Protein AF-A0A0G0JFN2-F1 (afdb_monomer_lite)

Organism: NCBI:txid1618422

Radius of gyration: 13.95 Å; chains: 1; bounding box: 29×21×38 Å

Structure (mmCIF, N/CA/C/O backbone):
data_AF-A0A0G0JFN2-F1
#
_entry.id   AF-A0A0G0JFN2-F1
#
loop_
_atom_site.group_PDB
_atom_site.id
_atom_site.type_symbol
_atom_site.label_atom_id
_atom_site.label_alt_id
_atom_site.label_comp_id
_atom_site.label_asym_id
_atom_site.label_entity_id
_atom_site.label_seq_id
_atom_site.pdbx_PDB_ins_code
_atom_site.Cartn_x
_atom_site.Cartn_y
_atom_site.Cartn_z
_atom_site.occupancy
_atom_site.B_iso_or_equiv
_atom_site.auth_seq_id
_atom_site.auth_comp_id
_atom_site.auth_asym_id
_atom_site.auth_atom_id
_atom_site.pdbx_PDB_model_num
ATOM 1 N N . MET A 1 1 ? 6.371 3.690 -0.488 1.00 82.31 1 MET A N 1
ATOM 2 C CA . MET A 1 1 ? 7.035 2.548 0.189 1.00 82.31 1 MET A CA 1
ATOM 3 C C . MET A 1 1 ? 8.085 1.909 -0.718 1.00 82.31 1 MET A C 1
ATOM 5 O O . MET A 1 1 ? 9.063 1.390 -0.207 1.00 82.31 1 MET A O 1
ATOM 9 N N . HIS A 1 2 ? 7.964 2.022 -2.040 1.00 86.44 2 HIS A N 1
ATOM 10 C CA . HIS A 1 2 ? 8.948 1.521 -3.010 1.00 86.44 2 HIS A CA 1
ATOM 11 C C . HIS A 1 2 ? 10.402 2.047 -2.894 1.00 86.44 2 HIS A C 1
ATOM 13 O O . HIS A 1 2 ? 11.307 1.415 -3.436 1.00 86.44 2 HIS A O 1
ATOM 19 N N . HIS A 1 3 ? 10.663 3.147 -2.171 1.00 85.69 3 HIS A N 1
ATOM 20 C CA . HIS A 1 3 ? 12.027 3.619 -1.847 1.00 85.69 3 HIS A CA 1
ATOM 21 C C . HIS A 1 3 ? 12.627 3.028 -0.562 1.00 85.69 3 HIS A C 1
ATOM 23 O O . HIS A 1 3 ? 13.748 3.388 -0.206 1.00 85.69 3 HIS A O 1
ATOM 29 N N . MET A 1 4 ? 11.889 2.188 0.171 1.00 86.06 4 MET A N 1
ATOM 30 C CA . MET A 1 4 ? 12.443 1.527 1.355 1.00 86.06 4 MET A CA 1
ATOM 31 C C . MET A 1 4 ? 13.647 0.673 0.948 1.00 86.06 4 MET A C 1
ATOM 33 O O . MET A 1 4 ? 13.713 0.159 -0.173 1.00 86.06 4 MET A O 1
ATOM 37 N N . ARG A 1 5 ? 14.610 0.534 1.856 1.00 83.25 5 ARG A N 1
ATOM 38 C CA . ARG A 1 5 ? 15.853 -0.208 1.615 1.00 83.25 5 ARG A CA 1
ATOM 39 C C . ARG A 1 5 ? 15.675 -1.703 1.830 1.00 83.25 5 ARG A C 1
ATOM 41 O O . ARG A 1 5 ? 16.417 -2.486 1.244 1.00 83.25 5 ARG A O 1
ATOM 48 N N . SER A 1 6 ? 14.713 -2.096 2.663 1.00 85.62 6 SER A N 1
ATOM 49 C CA . SER A 1 6 ? 14.437 -3.496 2.963 1.00 85.62 6 SER A CA 1
ATOM 50 C C . SER A 1 6 ? 12.990 -3.729 3.411 1.00 85.62 6 SER A C 1
ATOM 52 O O . SER A 1 6 ? 12.227 -2.787 3.654 1.00 85.62 6 SER A O 1
ATOM 54 N N . VAL A 1 7 ? 12.606 -5.004 3.513 1.00 85.00 7 VAL A N 1
ATOM 55 C CA . VAL A 1 7 ? 11.293 -5.409 4.036 1.00 85.00 7 VAL A CA 1
ATOM 56 C C . VAL A 1 7 ? 11.184 -5.053 5.520 1.00 85.00 7 VAL A C 1
ATOM 58 O O . VAL A 1 7 ? 10.149 -4.565 5.957 1.00 85.00 7 VAL A O 1
ATOM 61 N N . GLU A 1 8 ? 12.264 -5.195 6.284 1.00 90.00 8 GLU A N 1
ATOM 62 C CA . GLU A 1 8 ? 12.303 -4.898 7.720 1.00 90.00 8 GLU A CA 1
ATOM 63 C C . GLU A 1 8 ? 12.023 -3.416 8.009 1.00 90.00 8 GLU A C 1
ATOM 65 O O . GLU A 1 8 ? 11.297 -3.093 8.950 1.00 90.00 8 GLU A O 1
ATOM 70 N N . GLU A 1 9 ? 12.549 -2.505 7.180 1.00 91.81 9 GLU A N 1
ATOM 71 C CA . GLU A 1 9 ? 12.264 -1.067 7.285 1.00 91.81 9 GLU A CA 1
ATOM 72 C C . GLU A 1 9 ? 10.773 -0.778 7.042 1.00 91.81 9 GLU A C 1
ATOM 74 O O . GLU A 1 9 ? 10.144 0.007 7.760 1.00 91.81 9 GLU A O 1
ATOM 79 N N . MET A 1 10 ? 10.182 -1.474 6.070 1.00 91.44 10 MET A N 1
ATOM 80 C CA . MET A 1 10 ? 8.758 -1.388 5.767 1.00 91.44 10 MET A CA 1
ATOM 81 C C . MET A 1 10 ? 7.900 -1.910 6.926 1.00 91.44 10 MET A C 1
ATOM 83 O O . MET A 1 10 ? 6.934 -1.253 7.318 1.00 91.44 10 MET A O 1
ATOM 87 N N . GLU A 1 11 ? 8.260 -3.049 7.519 1.00 92.38 11 GLU A N 1
ATOM 88 C CA . GLU A 1 11 ? 7.556 -3.583 8.686 1.00 92.38 11 GLU A CA 1
ATOM 89 C C . GLU A 1 11 ? 7.624 -2.637 9.887 1.00 92.38 11 GLU A C 1
ATOM 91 O O . GLU A 1 11 ? 6.623 -2.446 10.586 1.00 92.38 11 GLU A O 1
ATOM 96 N N . LEU A 1 12 ? 8.800 -2.053 10.140 1.00 94.81 12 LEU A N 1
ATOM 97 C CA . LEU A 1 12 ? 9.006 -1.104 11.230 1.00 94.81 12 LEU A CA 1
ATOM 98 C C . LEU A 1 12 ? 8.117 0.129 11.051 1.00 94.81 12 LEU A C 1
ATOM 100 O O . LEU A 1 12 ? 7.479 0.565 12.014 1.00 94.81 12 LEU A O 1
ATOM 104 N N . LEU A 1 13 ? 8.021 0.653 9.825 1.00 94.19 13 LEU A N 1
ATOM 105 C CA . LEU A 1 13 ? 7.113 1.750 9.504 1.00 94.19 13 LEU A CA 1
ATOM 106 C C .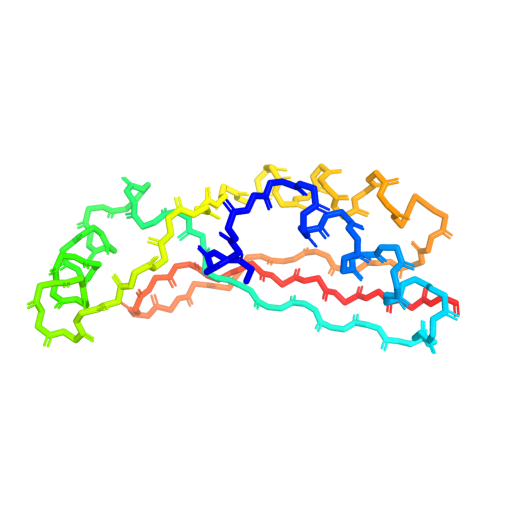 LEU A 1 13 ? 5.663 1.374 9.831 1.00 94.19 13 LEU A C 1
ATOM 108 O O . LEU A 1 13 ? 4.990 2.121 10.540 1.00 94.19 13 LEU A O 1
ATOM 112 N N . LEU A 1 14 ? 5.180 0.222 9.358 1.00 95.06 14 LEU A N 1
ATOM 113 C CA . LEU A 1 14 ? 3.791 -0.196 9.583 1.00 95.06 14 LEU A CA 1
ATOM 114 C C . LEU A 1 14 ? 3.488 -0.418 11.072 1.00 95.06 14 LEU A C 1
ATOM 116 O O . LEU A 1 14 ? 2.456 0.048 11.558 1.00 95.06 14 LEU A O 1
ATOM 120 N N . LYS A 1 15 ? 4.402 -1.044 11.828 1.00 95.12 15 LYS A N 1
ATOM 121 C CA . LYS A 1 15 ? 4.301 -1.180 13.296 1.00 95.12 15 LYS A CA 1
ATOM 122 C C . LYS A 1 15 ? 4.218 0.185 13.984 1.00 95.12 15 LYS A C 1
ATOM 124 O O . LYS A 1 15 ? 3.343 0.394 14.822 1.00 95.12 15 LYS A O 1
ATOM 129 N N . THR A 1 16 ? 5.079 1.121 13.593 1.00 95.62 16 THR A N 1
ATOM 130 C CA . THR A 1 16 ? 5.127 2.475 14.168 1.00 95.62 16 THR A CA 1
ATOM 131 C C . THR A 1 16 ? 3.844 3.249 13.872 1.00 95.62 16 THR A C 1
ATOM 133 O O . THR A 1 16 ? 3.233 3.819 14.775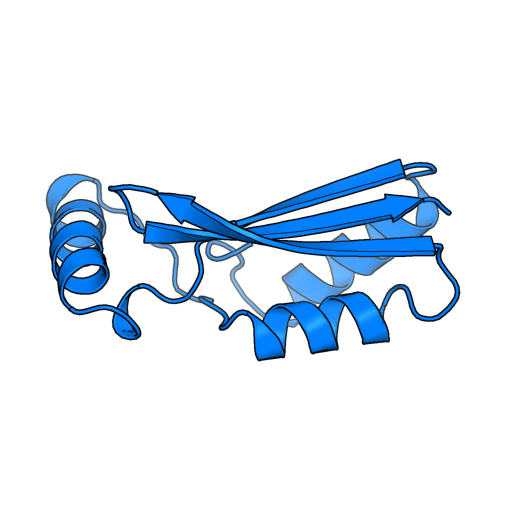 1.00 95.62 16 THR A O 1
ATOM 136 N N . LEU A 1 17 ? 3.378 3.226 12.621 1.00 95.25 17 LEU A N 1
ATOM 137 C CA . LEU A 1 17 ? 2.116 3.853 12.233 1.00 95.25 17 LEU A CA 1
ATOM 138 C C . LEU A 1 17 ? 0.937 3.231 12.978 1.00 95.25 17 LEU A C 1
ATOM 140 O O . LEU A 1 17 ? 0.065 3.966 13.434 1.00 95.25 17 LEU A O 1
ATOM 144 N N . LYS A 1 18 ? 0.935 1.901 13.154 1.00 94.25 18 LYS A N 1
ATOM 145 C CA . LYS A 1 18 ? -0.104 1.199 13.912 1.00 94.25 18 LYS A CA 1
ATOM 146 C C . LYS A 1 18 ? -0.208 1.714 15.351 1.00 94.25 18 LYS A C 1
ATOM 148 O O . LYS A 1 18 ? -1.308 1.895 15.852 1.00 94.25 18 LYS A O 1
ATOM 153 N N . GLN A 1 19 ? 0.914 2.002 16.000 1.00 94.12 19 GLN A N 1
ATOM 154 C CA . GLN A 1 19 ? 0.919 2.487 17.383 1.00 94.12 19 GLN A CA 1
ATOM 155 C C . GLN A 1 19 ? 0.475 3.949 17.532 1.00 94.12 19 GLN A C 1
ATOM 157 O O . GLN A 1 19 ? -0.071 4.316 18.569 1.00 94.12 19 GLN A O 1
ATOM 162 N N . LEU A 1 20 ? 0.723 4.788 16.524 1.00 92.94 20 LEU A N 1
ATOM 163 C CA . LEU A 1 20 ? 0.559 6.242 16.641 1.00 92.94 20 LEU A CA 1
ATOM 164 C C . LEU A 1 20 ? -0.701 6.777 15.947 1.00 92.94 20 LEU A C 1
ATOM 166 O O . LEU A 1 20 ? -1.258 7.796 16.355 1.00 92.94 20 LEU A O 1
ATOM 170 N N . GLY A 1 21 ? -1.134 6.130 14.867 1.00 90.31 21 GLY A N 1
ATOM 171 C CA . GLY A 1 21 ? -2.164 6.651 13.978 1.00 90.31 21 GLY A CA 1
ATOM 172 C C . GLY A 1 21 ? -3.553 6.095 14.269 1.00 90.31 21 GLY A C 1
ATOM 173 O O . GLY A 1 21 ? -3.809 4.920 14.025 1.00 90.31 21 GLY A O 1
ATOM 174 N N . LYS A 1 22 ? -4.491 6.970 14.661 1.00 92.25 22 LYS A N 1
ATOM 175 C CA . LYS A 1 22 ? -5.936 6.651 14.682 1.00 92.25 22 LYS A CA 1
ATOM 176 C C . LYS A 1 22 ? -6.503 6.421 13.278 1.00 92.25 22 LYS A C 1
ATOM 178 O O . LYS A 1 22 ? -7.396 5.610 13.079 1.00 92.25 22 LYS A O 1
ATOM 183 N N . ARG A 1 23 ? -5.977 7.160 12.299 1.00 96.94 23 ARG A N 1
ATOM 184 C CA . ARG A 1 23 ? -6.317 7.026 10.885 1.00 96.94 23 ARG A CA 1
ATOM 185 C C . ARG A 1 23 ? -5.050 7.095 10.054 1.00 96.94 23 ARG A C 1
ATOM 187 O O . ARG A 1 23 ? -4.292 8.055 10.174 1.00 96.94 23 ARG A O 1
ATOM 194 N N . ILE A 1 24 ? -4.831 6.089 9.220 1.00 97.31 24 ILE A N 1
ATOM 195 C CA . ILE A 1 24 ? -3.619 5.928 8.418 1.00 97.31 24 ILE A CA 1
ATOM 196 C C . ILE A 1 24 ? -4.033 5.847 6.951 1.00 97.31 24 ILE A C 1
ATOM 198 O O . ILE A 1 24 ? -4.905 5.062 6.583 1.00 97.31 24 ILE A O 1
ATOM 202 N N . ILE A 1 25 ? -3.410 6.669 6.110 1.00 97.12 25 ILE A N 1
ATOM 203 C CA . ILE A 1 25 ? -3.604 6.646 4.660 1.00 97.12 25 ILE A CA 1
ATOM 204 C C . ILE A 1 25 ? -2.257 6.335 4.022 1.00 97.12 25 ILE A C 1
ATOM 206 O O . ILE A 1 25 ? -1.307 7.101 4.170 1.00 97.12 25 ILE A O 1
ATOM 210 N N . ILE A 1 26 ? -2.180 5.210 3.319 1.00 95.81 26 ILE A N 1
ATOM 211 C CA . ILE A 1 26 ? -0.986 4.763 2.605 1.00 95.81 26 ILE A CA 1
ATOM 212 C C . ILE A 1 26 ? -1.310 4.777 1.118 1.00 95.81 26 ILE A C 1
ATOM 214 O O . ILE A 1 26 ? -2.252 4.121 0.680 1.00 95.81 26 ILE A O 1
ATOM 218 N N . LEU A 1 27 ? -0.524 5.525 0.349 1.00 95.06 27 LEU A N 1
ATOM 219 C CA . LEU A 1 27 ? -0.589 5.563 -1.105 1.00 95.06 27 LEU A CA 1
ATOM 220 C C . LEU A 1 27 ? 0.791 5.210 -1.652 1.00 95.06 27 LEU A C 1
ATOM 222 O O . LEU A 1 27 ? 1.782 5.829 -1.264 1.00 95.06 27 LEU A O 1
ATOM 226 N N . ASP A 1 28 ? 0.854 4.237 -2.554 1.00 92.00 28 ASP A N 1
ATOM 227 C CA . ASP A 1 28 ? 2.096 3.886 -3.239 1.00 92.00 28 ASP A CA 1
ATOM 228 C C . ASP A 1 28 ? 1.858 3.502 -4.697 1.00 92.00 28 ASP A C 1
ATOM 230 O O . ASP A 1 28 ? 0.727 3.226 -5.094 1.00 92.00 28 ASP A O 1
ATOM 234 N N . ILE A 1 29 ? 2.911 3.499 -5.508 1.00 89.25 29 ILE A N 1
ATOM 235 C CA . ILE A 1 29 ? 2.834 3.044 -6.898 1.00 89.25 29 ILE A CA 1
ATOM 236 C C . ILE A 1 29 ? 2.954 1.514 -6.968 1.00 89.25 29 ILE A C 1
ATOM 238 O O . ILE A 1 29 ? 3.779 0.911 -6.285 1.00 89.25 29 ILE A O 1
ATOM 242 N N . GLU A 1 30 ? 2.103 0.878 -7.772 1.00 87.12 30 GLU A N 1
ATOM 243 C CA . GLU A 1 30 ? 2.225 -0.547 -8.097 1.00 87.12 30 GLU A CA 1
ATOM 244 C C . GLU A 1 30 ? 3.446 -0.786 -8.993 1.00 87.12 30 GLU A C 1
ATOM 246 O O . GLU A 1 30 ? 3.830 0.101 -9.754 1.00 87.12 30 GLU A O 1
ATOM 251 N N . ASP A 1 31 ? 4.007 -2.000 -8.954 1.00 82.44 31 ASP A N 1
ATOM 252 C CA . ASP A 1 31 ? 5.094 -2.408 -9.847 1.00 82.44 31 ASP A CA 1
ATOM 253 C C . ASP A 1 31 ? 4.821 -2.019 -11.318 1.00 82.44 31 ASP A C 1
ATOM 255 O O . ASP A 1 31 ? 3.935 -2.596 -11.972 1.00 82.44 31 ASP A O 1
ATOM 259 N N . PRO A 1 32 ? 5.594 -1.058 -11.865 1.00 76.25 32 PRO A N 1
ATOM 260 C CA . PRO A 1 32 ? 5.380 -0.547 -13.209 1.00 76.25 32 PRO A CA 1
ATOM 261 C C . PRO A 1 32 ? 5.652 -1.601 -14.286 1.00 76.25 32 PRO A C 1
ATOM 263 O O . PRO A 1 32 ? 5.139 -1.468 -15.397 1.00 76.25 32 PRO A O 1
ATOM 266 N N . LYS A 1 33 ? 6.379 -2.686 -13.982 1.00 71.25 33 LYS A N 1
ATOM 267 C CA . LYS A 1 33 ? 6.624 -3.793 -14.926 1.00 71.25 33 LYS A CA 1
ATOM 268 C C . LYS A 1 33 ? 5.348 -4.551 -15.299 1.00 71.25 33 LYS A C 1
ATOM 270 O O . LYS A 1 33 ? 5.327 -5.246 -16.311 1.00 71.25 33 LYS A O 1
ATOM 275 N N . ARG A 1 34 ? 4.265 -4.406 -14.527 1.00 69.88 34 ARG A N 1
ATOM 276 C CA . ARG A 1 34 ? 2.972 -5.062 -14.800 1.00 69.88 34 ARG A CA 1
ATOM 277 C C . ARG A 1 34 ? 2.137 -4.352 -15.873 1.00 69.88 34 ARG A C 1
ATOM 279 O O . ARG A 1 34 ? 1.081 -4.857 -16.246 1.00 69.88 34 ARG A O 1
ATOM 286 N N . SER A 1 35 ? 2.584 -3.201 -16.381 1.00 68.88 35 SER A N 1
ATOM 287 C CA . SER A 1 35 ? 1.953 -2.496 -17.501 1.00 68.88 35 SER A CA 1
ATOM 288 C C . SER A 1 35 ? 3.019 -2.011 -18.478 1.00 68.88 35 SER A C 1
ATOM 290 O O . SER A 1 35 ? 3.925 -1.286 -18.088 1.00 68.88 35 SER A O 1
ATOM 292 N N . LEU A 1 36 ? 2.895 -2.355 -19.764 1.00 66.12 36 LEU A N 1
ATOM 293 C CA . LEU A 1 36 ? 3.846 -1.931 -20.805 1.00 66.12 36 LEU A CA 1
ATOM 294 C C . LEU A 1 36 ? 4.022 -0.404 -20.848 1.00 66.12 36 LEU A C 1
ATOM 296 O O . LEU A 1 36 ? 5.143 0.090 -20.934 1.00 66.12 36 LEU A O 1
ATOM 300 N N . LEU A 1 37 ? 2.926 0.350 -20.710 1.00 68.44 37 LEU A N 1
ATOM 301 C CA . LEU A 1 37 ? 2.966 1.814 -20.653 1.00 68.44 37 LEU A CA 1
ATOM 302 C C . LEU A 1 37 ? 3.623 2.321 -19.363 1.00 68.44 37 LEU A C 1
ATOM 304 O O . LEU A 1 37 ? 4.415 3.259 -19.410 1.00 68.44 37 LEU A O 1
ATOM 308 N N . ALA A 1 38 ? 3.339 1.696 -18.217 1.00 60.22 38 ALA A N 1
ATOM 309 C CA . ALA A 1 38 ? 3.963 2.083 -16.951 1.00 60.22 38 ALA A CA 1
ATOM 310 C C . ALA A 1 38 ? 5.459 1.730 -16.920 1.00 60.22 38 ALA A C 1
ATOM 312 O O . ALA A 1 38 ? 6.247 2.486 -16.366 1.00 60.22 38 ALA A O 1
ATOM 313 N N . SER A 1 39 ? 5.867 0.644 -17.578 1.00 63.34 39 SER A N 1
ATOM 314 C CA . SER A 1 39 ? 7.268 0.260 -17.741 1.00 63.34 39 SER A CA 1
ATOM 315 C C . SER A 1 39 ? 8.041 1.285 -18.572 1.00 63.34 39 SER A C 1
ATOM 317 O O . SER A 1 39 ? 9.185 1.585 -18.237 1.00 63.34 39 SER A O 1
ATOM 319 N N . LEU A 1 40 ? 7.433 1.848 -19.626 1.00 67.94 40 LEU A N 1
ATOM 320 C CA . LEU A 1 40 ? 8.040 2.924 -20.421 1.00 67.94 40 LEU A CA 1
ATOM 321 C C . LEU A 1 40 ? 8.217 4.203 -19.591 1.00 67.94 40 LEU A C 1
ATOM 323 O O . LEU A 1 40 ? 9.295 4.798 -19.607 1.00 67.94 40 LEU A O 1
ATOM 327 N N . TRP A 1 41 ? 7.198 4.588 -18.815 1.00 63.50 41 TRP A N 1
ATOM 328 C CA . TRP A 1 41 ? 7.305 5.720 -17.891 1.00 63.50 41 TRP A CA 1
ATOM 329 C C . TRP A 1 41 ? 8.345 5.475 -16.798 1.00 63.50 41 TRP A C 1
ATOM 331 O O . TRP A 1 41 ? 9.176 6.341 -16.555 1.00 63.50 41 TRP A O 1
ATOM 341 N N . ASN A 1 42 ? 8.367 4.298 -16.176 1.00 63.12 42 ASN A N 1
ATOM 342 C CA . ASN A 1 42 ? 9.364 3.967 -15.161 1.00 63.12 42 ASN A CA 1
ATOM 343 C C . ASN A 1 42 ? 10.787 4.039 -15.723 1.00 63.12 42 ASN A C 1
ATOM 345 O O . ASN A 1 42 ? 11.680 4.542 -15.056 1.00 63.12 42 ASN A O 1
ATOM 349 N N . ASN A 1 43 ? 10.994 3.621 -16.974 1.00 62.16 43 ASN A N 1
ATOM 350 C CA . ASN A 1 43 ? 12.294 3.748 -17.625 1.00 62.16 43 ASN A CA 1
ATOM 351 C C . ASN A 1 43 ? 12.722 5.221 -17.784 1.00 62.16 43 ASN A C 1
ATOM 353 O O . ASN A 1 43 ? 13.874 5.568 -17.529 1.00 62.16 43 ASN A O 1
ATOM 357 N N . TYR A 1 44 ? 11.776 6.105 -18.128 1.00 60.94 44 TYR A N 1
ATOM 358 C CA . TYR A 1 44 ? 11.987 7.557 -18.121 1.00 60.94 44 TYR A CA 1
ATOM 359 C C . TYR A 1 44 ? 12.331 8.068 -16.709 1.00 60.94 44 TYR A C 1
ATOM 361 O O . TYR A 1 44 ? 13.322 8.771 -16.536 1.00 60.94 44 TYR A O 1
ATOM 369 N N . TYR A 1 45 ? 11.573 7.682 -15.679 1.00 60.59 45 TYR A N 1
ATOM 370 C CA . TYR A 1 45 ? 11.804 8.127 -14.297 1.00 60.59 45 TYR A CA 1
ATOM 371 C C . TYR A 1 45 ? 13.148 7.642 -13.721 1.00 60.59 45 TYR A C 1
ATOM 373 O O . TYR A 1 45 ? 13.890 8.431 -13.137 1.00 60.59 45 TYR A O 1
ATOM 381 N N . VAL A 1 46 ? 13.521 6.383 -13.946 1.00 62.03 46 VAL A N 1
ATOM 382 C CA . VAL A 1 46 ? 14.785 5.813 -13.457 1.00 62.03 46 VAL A CA 1
ATOM 383 C C . VAL A 1 46 ? 15.990 6.432 -14.174 1.00 62.03 46 VAL A C 1
ATOM 385 O O . VAL A 1 46 ? 16.960 6.813 -13.520 1.00 62.03 46 VAL A O 1
ATOM 388 N N . HIS A 1 47 ? 15.948 6.588 -15.503 1.00 58.28 47 HIS A N 1
ATOM 389 C CA . H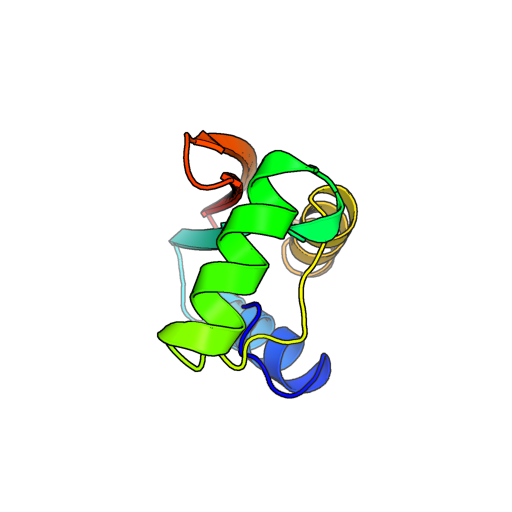IS A 1 47 ? 17.113 7.073 -16.256 1.00 58.28 47 HIS A CA 1
ATOM 390 C C . HIS A 1 47 ? 17.247 8.596 -16.316 1.00 58.28 47 HIS A C 1
ATOM 392 O O . HIS A 1 47 ? 18.372 9.092 -16.353 1.00 58.28 47 HIS A O 1
ATOM 398 N N . ILE A 1 48 ? 16.140 9.344 -16.307 1.00 55.53 48 ILE A N 1
ATOM 399 C CA . ILE A 1 48 ? 16.171 10.812 -16.424 1.00 55.53 48 ILE A CA 1
ATOM 400 C C . ILE A 1 48 ? 16.059 11.482 -15.056 1.00 55.53 48 ILE A C 1
ATOM 402 O O . ILE A 1 48 ? 16.760 12.459 -14.803 1.00 55.53 48 ILE A O 1
ATOM 406 N N . LEU A 1 49 ? 15.229 10.952 -14.153 1.00 54.38 49 LEU A N 1
ATOM 407 C CA . LEU A 1 49 ? 15.009 11.539 -12.824 1.00 54.38 49 LEU A CA 1
ATOM 408 C C . LEU A 1 49 ? 15.810 10.849 -11.711 1.00 54.38 49 LEU A C 1
ATOM 410 O O . LEU A 1 49 ? 15.734 11.283 -10.564 1.00 54.38 49 LEU A O 1
ATOM 414 N N . LYS A 1 50 ? 16.623 9.834 -12.051 1.00 56.62 50 LYS A N 1
ATOM 415 C CA . LYS A 1 50 ? 17.439 9.042 -11.110 1.00 56.62 50 LYS A CA 1
ATOM 416 C C . LYS A 1 50 ? 16.614 8.459 -9.963 1.00 56.62 50 LYS A C 1
ATOM 418 O O . LYS A 1 50 ? 17.100 8.371 -8.836 1.00 56.62 50 LYS A O 1
ATOM 423 N N . ASP A 1 51 ? 15.371 8.084 -10.243 1.00 59.47 51 ASP A N 1
ATOM 424 C CA . ASP A 1 51 ? 14.517 7.477 -9.238 1.00 59.47 51 ASP A CA 1
ATOM 425 C C . ASP A 1 51 ? 15.072 6.093 -8.838 1.00 59.47 51 ASP A C 1
ATOM 427 O O . ASP A 1 51 ? 15.203 5.203 -9.678 1.00 59.47 51 ASP A O 1
ATOM 431 N N . GLN A 1 52 ? 15.468 5.942 -7.567 1.00 58.66 52 GLN A N 1
ATOM 432 C CA . GLN A 1 52 ? 16.114 4.743 -7.006 1.00 58.66 52 GLN A CA 1
ATOM 433 C C . GLN A 1 52 ? 15.144 3.855 -6.212 1.00 58.66 52 GLN A C 1
ATOM 435 O O . GLN A 1 52 ? 15.565 3.072 -5.360 1.00 58.66 52 GLN A O 1
ATOM 440 N N . GLY A 1 53 ? 13.835 3.976 -6.439 1.00 61.25 53 GLY A N 1
ATOM 441 C CA . GLY A 1 53 ? 12.882 3.000 -5.913 1.00 61.25 53 GLY A CA 1
ATOM 442 C C . GLY A 1 53 ? 13.171 1.584 -6.429 1.00 61.25 53 GLY A C 1
ATOM 443 O O . GLY A 1 53 ? 13.383 1.394 -7.624 1.00 61.25 53 GLY A O 1
ATOM 444 N N . GLY A 1 54 ? 13.191 0.592 -5.535 1.00 67.06 54 GLY A N 1
ATOM 445 C CA . GLY A 1 54 ? 13.527 -0.801 -5.867 1.00 67.06 54 GLY A CA 1
ATOM 446 C C . GLY A 1 54 ? 12.551 -1.840 -5.312 1.00 67.06 54 GLY A C 1
ATOM 447 O O . GLY A 1 54 ? 12.359 -2.887 -5.928 1.00 67.06 54 GLY A O 1
ATOM 448 N N . LEU A 1 55 ? 11.882 -1.542 -4.194 1.00 80.50 55 LEU A N 1
ATOM 449 C CA . LEU A 1 55 ? 10.930 -2.443 -3.535 1.00 80.50 55 LEU A CA 1
ATOM 450 C C . LEU A 1 55 ? 9.502 -2.194 -4.017 1.00 80.50 55 LEU A C 1
ATOM 452 O O . LEU A 1 55 ? 8.612 -1.816 -3.254 1.00 80.50 55 LEU A O 1
ATOM 456 N N . PHE A 1 56 ? 9.281 -2.384 -5.312 1.00 85.75 56 PHE A N 1
ATOM 457 C CA . PHE A 1 56 ? 7.935 -2.325 -5.860 1.00 85.75 56 PHE A CA 1
ATOM 458 C C . PHE A 1 56 ? 7.122 -3.552 -5.449 1.00 85.75 56 PHE A C 1
ATOM 460 O O . PHE A 1 56 ? 7.625 -4.674 -5.422 1.00 85.75 56 PHE A O 1
ATOM 467 N N . MET A 1 57 ? 5.842 -3.328 -5.169 1.00 87.69 57 MET A N 1
ATOM 468 C CA . MET A 1 57 ? 4.891 -4.385 -4.856 1.00 87.69 57 MET A CA 1
ATOM 469 C C . MET A 1 57 ? 3.744 -4.368 -5.853 1.00 87.69 57 MET A C 1
ATOM 471 O O . MET A 1 57 ? 3.361 -3.334 -6.405 1.00 87.69 57 MET A O 1
ATOM 475 N N . SER A 1 58 ? 3.174 -5.542 -6.064 1.00 91.06 58 SER A N 1
ATOM 476 C CA . SER A 1 58 ? 1.863 -5.673 -6.676 1.00 91.06 58 SER A CA 1
ATOM 477 C C . SER A 1 58 ? 0.748 -5.294 -5.714 1.00 91.06 58 SER A C 1
ATOM 479 O O . SER A 1 58 ? 0.928 -5.313 -4.497 1.00 91.06 58 SER A O 1
ATOM 481 N N . PHE A 1 59 ? -0.436 -5.015 -6.256 1.00 93.62 59 PHE A N 1
ATOM 482 C CA . PHE A 1 59 ? -1.598 -4.743 -5.415 1.00 93.62 59 PHE A CA 1
ATOM 483 C C . PHE A 1 59 ? -1.982 -5.912 -4.506 1.00 93.62 59 PHE A C 1
ATOM 485 O O . PHE A 1 59 ? -2.428 -5.673 -3.392 1.00 93.62 59 PHE A O 1
ATOM 492 N N . ASP A 1 60 ? -1.777 -7.155 -4.935 1.00 93.88 60 ASP A N 1
ATOM 493 C CA . ASP A 1 60 ? -2.066 -8.327 -4.103 1.00 93.88 60 ASP A CA 1
ATOM 494 C C . ASP A 1 60 ? -1.092 -8.396 -2.919 1.00 93.88 60 ASP A C 1
ATOM 496 O O . ASP A 1 60 ? -1.527 -8.426 -1.774 1.00 93.88 60 ASP A O 1
ATOM 500 N N . GLN A 1 61 ? 0.214 -8.235 -3.171 1.00 93.25 61 GLN A N 1
ATOM 501 C CA . GLN A 1 61 ? 1.229 -8.147 -2.108 1.00 93.25 61 GLN A CA 1
ATOM 502 C C . GLN A 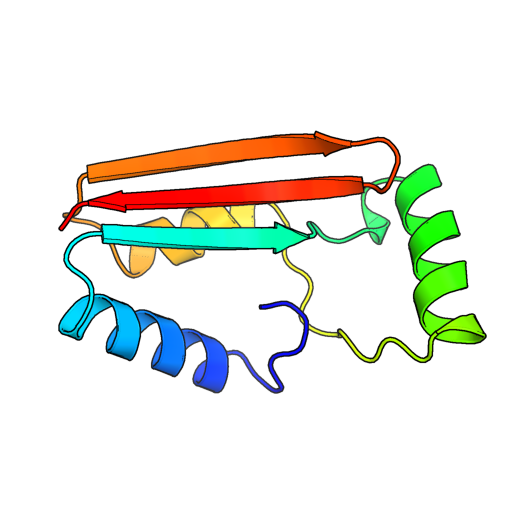1 61 ? 0.969 -6.980 -1.148 1.00 93.25 61 GLN A C 1
ATOM 504 O O . GLN A 1 61 ? 1.123 -7.120 0.063 1.00 93.25 61 GLN A O 1
ATOM 509 N N . PHE A 1 62 ? 0.556 -5.825 -1.676 1.00 94.75 62 PHE A N 1
ATOM 510 C CA . PHE A 1 62 ? 0.171 -4.679 -0.861 1.00 94.75 62 PHE A CA 1
ATOM 511 C C . PHE A 1 62 ? -1.047 -4.996 0.017 1.00 94.75 62 PHE A C 1
ATOM 513 O O . PHE A 1 62 ? -1.042 -4.676 1.203 1.00 94.75 62 PHE A O 1
ATOM 520 N N . GLN A 1 63 ? -2.078 -5.645 -0.532 1.00 96.44 63 GLN A N 1
ATOM 521 C CA . GLN A 1 63 ? -3.251 -6.052 0.241 1.00 96.44 63 GLN A CA 1
ATOM 522 C C . GLN A 1 63 ? -2.883 -7.044 1.344 1.00 96.44 63 GLN A C 1
ATOM 524 O O . GLN A 1 63 ? -3.285 -6.837 2.488 1.00 96.44 63 GLN A 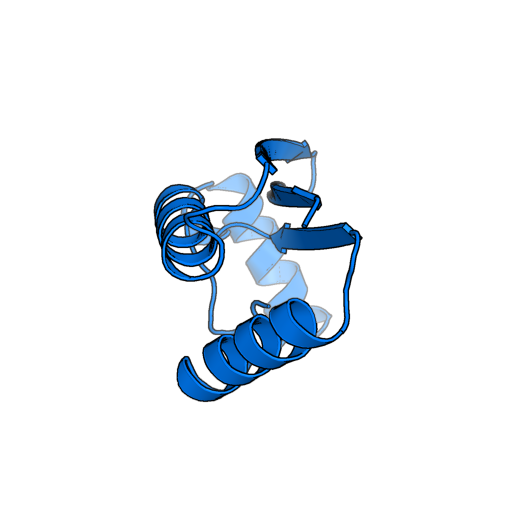O 1
ATOM 529 N N . ASP A 1 64 ? -2.098 -8.071 1.022 1.00 95.81 64 ASP A N 1
ATOM 530 C CA . ASP A 1 64 ? -1.645 -9.081 1.980 1.00 95.81 64 ASP A CA 1
ATOM 531 C C . ASP A 1 64 ? -0.870 -8.436 3.132 1.00 95.81 64 ASP A C 1
ATOM 533 O O . ASP A 1 64 ? -1.153 -8.699 4.302 1.00 95.81 64 ASP A O 1
ATOM 537 N N . LEU A 1 65 ? 0.035 -7.505 2.814 1.00 94.94 65 LEU A N 1
ATOM 538 C CA . LEU A 1 65 ? 0.810 -6.763 3.803 1.00 94.94 65 LEU A CA 1
ATOM 539 C C . LEU A 1 65 ? -0.083 -5.917 4.723 1.00 94.94 65 LEU A C 1
ATOM 541 O O . LEU A 1 65 ? 0.045 -5.979 5.947 1.00 94.94 65 LEU A O 1
ATOM 545 N N . ILE A 1 66 ? -1.012 -5.135 4.166 1.00 96.69 66 ILE A N 1
ATOM 546 C CA . ILE A 1 66 ? -1.915 -4.313 4.986 1.00 96.69 66 ILE A CA 1
ATOM 547 C C . ILE A 1 66 ? -2.837 -5.195 5.836 1.00 96.69 66 ILE A C 1
ATOM 549 O O . ILE A 1 66 ? -3.087 -4.883 7.002 1.00 96.69 66 ILE A O 1
ATOM 553 N N . ASN A 1 67 ? -3.313 -6.315 5.293 1.00 96.31 67 ASN A N 1
ATOM 554 C CA . ASN A 1 67 ? -4.153 -7.257 6.024 1.00 96.31 67 ASN A CA 1
ATOM 555 C C . ASN A 1 67 ? -3.410 -7.931 7.178 1.00 96.31 67 ASN A C 1
ATOM 557 O O . ASN A 1 67 ? -4.011 -8.106 8.236 1.00 96.31 67 ASN A O 1
ATOM 561 N N . LEU A 1 68 ? -2.126 -8.245 6.999 1.00 95.75 68 LEU A N 1
ATOM 562 C CA . LEU A 1 68 ? -1.276 -8.820 8.037 1.00 95.75 68 LEU A CA 1
ATOM 563 C C . LEU A 1 68 ? -1.070 -7.851 9.211 1.00 95.75 68 LEU A C 1
ATOM 565 O O . LEU A 1 68 ? -1.229 -8.234 10.367 1.00 95.75 68 LEU A O 1
ATOM 569 N N . PHE A 1 69 ? -0.736 -6.587 8.934 1.00 95.44 69 PHE A N 1
ATOM 570 C CA . PHE A 1 69 ? -0.416 -5.620 9.993 1.00 95.44 69 PHE A CA 1
ATOM 571 C C . PHE A 1 69 ? -1.660 -5.019 10.657 1.00 95.44 69 PHE A C 1
ATOM 573 O O . PHE A 1 69 ? -1.635 -4.717 11.854 1.00 95.44 69 PHE A O 1
ATOM 580 N N . TYR A 1 70 ? -2.757 -4.876 9.914 1.00 95.75 70 TYR A N 1
ATOM 581 C CA . TYR A 1 70 ? -3.995 -4.232 10.363 1.00 95.75 70 TYR A CA 1
ATOM 582 C C . TYR A 1 70 ? -5.188 -5.188 10.273 1.00 95.75 70 TYR A C 1
ATOM 584 O O . TYR A 1 70 ? -6.260 -4.812 9.791 1.00 95.75 70 TYR A O 1
ATOM 592 N N . SER A 1 71 ? -5.003 -6.444 10.692 1.00 94.56 71 SER A N 1
ATOM 593 C CA . SER A 1 71 ? -6.024 -7.503 10.639 1.00 94.56 71 SER A CA 1
ATOM 594 C C . SER A 1 71 ? -7.362 -7.058 11.227 1.00 94.56 71 SER A C 1
ATOM 596 O O . SER A 1 71 ? -8.385 -7.207 10.561 1.00 94.56 71 SER A O 1
ATOM 598 N N . ASP A 1 72 ? -7.316 -6.404 12.388 1.00 94.25 72 ASP A N 1
ATOM 599 C CA . ASP A 1 72 ? -8.490 -6.082 13.211 1.00 94.25 72 ASP A CA 1
ATOM 600 C C . ASP A 1 72 ? -9.056 -4.678 12.945 1.00 94.25 72 ASP A C 1
ATOM 602 O O . ASP A 1 72 ? -10.073 -4.288 13.514 1.00 94.25 72 ASP A O 1
ATOM 606 N N . SER A 1 73 ? -8.403 -3.896 12.083 1.00 95.56 73 SER A N 1
ATOM 607 C CA . SER A 1 73 ? -8.795 -2.518 11.782 1.00 95.56 73 SER A CA 1
ATOM 608 C C . SER A 1 73 ? -9.801 -2.455 10.634 1.00 95.56 73 SER A C 1
ATOM 610 O O . SER A 1 73 ? -9.739 -3.234 9.672 1.00 95.56 73 SER A O 1
ATOM 612 N N . LYS A 1 74 ? -10.686 -1.453 10.667 1.00 96.50 74 LYS A N 1
ATOM 613 C CA . LYS A 1 74 ? -11.535 -1.138 9.515 1.00 96.50 74 LYS A CA 1
ATOM 614 C C . LYS A 1 74 ? -10.652 -0.555 8.416 1.00 96.50 74 LYS A C 1
ATOM 616 O O . LYS A 1 74 ? -9.945 0.424 8.633 1.00 96.50 74 LYS A O 1
ATOM 621 N N . LYS A 1 75 ? -10.693 -1.147 7.222 1.00 96.62 75 LYS A N 1
ATOM 622 C CA . LYS A 1 75 ? -9.807 -0.760 6.118 1.00 96.62 75 LYS A CA 1
ATOM 623 C C . LYS A 1 75 ? -10.510 -0.736 4.769 1.00 96.62 75 LYS A C 1
ATOM 625 O O . LYS A 1 75 ? -11.400 -1.535 4.497 1.00 96.62 75 LYS A O 1
ATOM 630 N N . THR A 1 76 ? -10.095 0.200 3.923 1.00 97.94 76 THR A N 1
ATOM 631 C CA . THR A 1 76 ? -10.471 0.293 2.509 1.00 97.94 76 THR A CA 1
ATOM 632 C C . THR A 1 76 ? -9.212 0.165 1.667 1.00 97.94 76 THR A C 1
ATOM 634 O O . THR A 1 76 ? -8.328 1.015 1.762 1.00 97.94 76 THR A O 1
ATOM 637 N N . LEU A 1 77 ? -9.154 -0.868 0.827 1.00 97.69 77 LEU A N 1
ATOM 638 C CA . LEU A 1 77 ? -8.050 -1.123 -0.097 1.00 97.69 77 LEU A CA 1
ATOM 639 C C . LEU A 1 77 ? -8.537 -0.897 -1.527 1.00 97.69 77 LEU A C 1
ATOM 641 O O . LEU A 1 77 ? -9.575 -1.431 -1.922 1.00 97.69 77 LEU A O 1
ATOM 645 N N . LYS A 1 78 ? -7.832 -0.070 -2.301 1.00 97.06 78 LYS A N 1
AT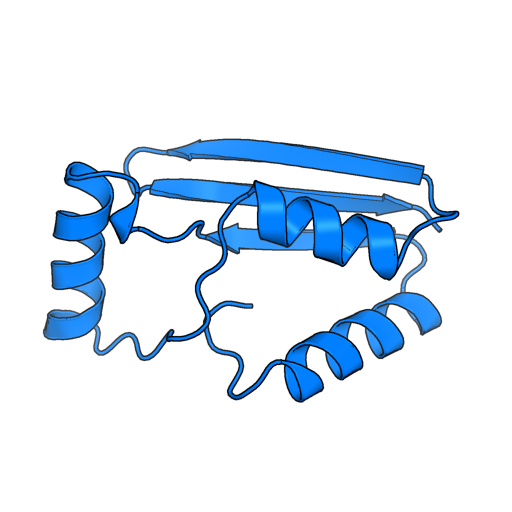OM 646 C CA . LYS A 1 78 ? -8.218 0.263 -3.679 1.00 97.06 78 LYS A CA 1
ATOM 647 C C . LYS A 1 78 ? -7.009 0.393 -4.587 1.00 97.06 78 LYS A C 1
ATOM 649 O O . LYS A 1 78 ? -5.955 0.869 -4.177 1.00 97.06 78 LYS A O 1
ATOM 654 N N . LYS A 1 79 ? -7.216 0.059 -5.859 1.00 94.88 79 LYS A N 1
ATOM 655 C CA . LYS A 1 79 ? -6.308 0.407 -6.949 1.00 94.88 79 LYS A CA 1
ATOM 656 C C . LYS A 1 79 ? -6.849 1.630 -7.689 1.00 94.88 79 LYS A C 1
ATOM 658 O O . LYS A 1 79 ? -8.009 1.644 -8.094 1.00 94.88 79 LYS A O 1
ATOM 663 N N . ILE A 1 80 ? -6.009 2.639 -7.884 1.00 94.56 80 ILE A N 1
ATOM 664 C CA . ILE A 1 80 ? -6.322 3.873 -8.609 1.00 94.56 80 ILE A CA 1
ATOM 665 C C . ILE A 1 80 ? -5.501 3.877 -9.894 1.00 94.56 80 ILE A C 1
ATOM 667 O O . ILE A 1 80 ? -4.275 3.915 -9.853 1.00 94.56 80 ILE A O 1
ATOM 671 N N . ARG A 1 81 ? -6.164 3.832 -11.049 1.00 89.12 81 ARG A N 1
ATOM 672 C CA . ARG A 1 81 ? -5.481 3.899 -12.347 1.00 89.12 81 ARG A CA 1
ATOM 673 C C . ARG A 1 81 ? -5.317 5.351 -12.777 1.00 89.12 81 ARG A C 1
ATOM 675 O O . ARG A 1 81 ? -6.278 6.114 -12.755 1.00 89.12 81 ARG A O 1
ATOM 682 N N . THR A 1 82 ? -4.113 5.712 -13.199 1.00 84.50 82 THR A N 1
ATOM 683 C CA . THR A 1 82 ? -3.784 7.034 -13.745 1.00 84.50 82 THR A CA 1
ATOM 684 C C . THR A 1 82 ? -3.023 6.883 -15.060 1.00 84.50 82 THR A C 1
ATOM 686 O O . THR A 1 82 ? -2.557 5.794 -15.396 1.00 84.50 82 THR A O 1
ATOM 689 N N . ILE A 1 83 ? -2.827 7.994 -15.776 1.00 78.56 83 ILE A N 1
ATOM 690 C CA . ILE A 1 83 ? -1.989 8.038 -16.988 1.00 78.56 83 ILE A CA 1
ATOM 691 C C . ILE A 1 83 ? -0.537 7.627 -16.680 1.00 78.56 83 ILE A C 1
ATOM 693 O O . ILE A 1 83 ? 0.141 7.062 -17.532 1.00 78.56 83 ILE A O 1
ATOM 697 N N . LYS A 1 84 ? -0.067 7.880 -15.451 1.00 74.75 84 LYS A N 1
ATOM 698 C CA . LYS A 1 84 ? 1.311 7.610 -15.016 1.00 74.75 84 LYS A CA 1
ATOM 699 C C . LYS A 1 84 ? 1.521 6.194 -14.475 1.00 74.75 84 LYS A C 1
ATOM 701 O O . LYS A 1 84 ? 2.656 5.803 -14.238 1.00 74.75 84 LYS A O 1
ATOM 706 N N . GLY A 1 85 ? 0.448 5.431 -14.271 1.00 82.00 85 GLY A N 1
ATOM 707 C CA . GLY A 1 85 ? 0.509 4.094 -13.688 1.00 82.00 85 GLY A CA 1
ATOM 708 C C . GLY A 1 85 ? -0.638 3.803 -12.726 1.00 82.00 85 GLY A C 1
ATOM 709 O O . GLY A 1 85 ? -1.546 4.618 -12.525 1.00 82.00 85 GLY A O 1
ATOM 710 N N . SER A 1 86 ? -0.591 2.611 -12.139 1.00 89.12 86 SER A N 1
ATOM 711 C CA . SER A 1 86 ? -1.522 2.177 -11.100 1.00 89.12 86 SER A CA 1
ATOM 712 C C . SER A 1 86 ? -0.960 2.522 -9.729 1.00 89.12 86 SER A C 1
ATOM 714 O O . SER A 1 86 ? 0.183 2.202 -9.425 1.00 89.12 86 SER A O 1
ATOM 716 N N . TYR A 1 87 ? -1.785 3.129 -8.891 1.00 92.62 87 TYR A N 1
ATOM 717 C CA . TYR A 1 87 ? -1.487 3.396 -7.494 1.00 92.62 87 TYR A CA 1
ATOM 718 C C . TYR A 1 87 ? -2.322 2.486 -6.601 1.00 92.62 87 TYR A C 1
ATOM 720 O O . TYR A 1 87 ? -3.454 2.127 -6.927 1.00 92.62 87 TYR A O 1
ATOM 728 N N . MET A 1 88 ? -1.756 2.123 -5.464 1.00 95.81 88 MET A N 1
ATOM 729 C CA . MET A 1 88 ? -2.341 1.281 -4.436 1.00 95.81 88 MET A CA 1
ATOM 730 C C . MET A 1 88 ? -2.639 2.165 -3.232 1.00 95.81 88 MET A C 1
ATOM 732 O O . MET A 1 88 ? -1.760 2.874 -2.750 1.00 95.81 88 MET A O 1
ATOM 736 N N . LEU A 1 89 ? -3.887 2.150 -2.778 1.00 97.62 89 LEU A N 1
ATOM 737 C CA . LEU A 1 89 ? -4.381 2.947 -1.665 1.00 97.62 89 LEU A CA 1
ATOM 738 C C . LEU A 1 89 ? -4.854 2.021 -0.547 1.00 97.62 89 LEU A C 1
ATOM 740 O O . LEU A 1 89 ? -5.674 1.133 -0.791 1.00 97.62 89 LEU A O 1
ATOM 744 N N . ALA A 1 90 ? -4.414 2.300 0.675 1.00 97.88 90 ALA A N 1
ATOM 745 C CA . ALA A 1 90 ? -5.017 1.808 1.903 1.00 97.88 90 ALA A CA 1
ATOM 746 C C . ALA A 1 90 ? -5.466 2.984 2.772 1.00 97.88 90 ALA A C 1
ATOM 748 O O . ALA A 1 90 ? -4.687 3.892 3.051 1.00 97.88 90 ALA A O 1
ATOM 749 N N . ILE A 1 91 ? -6.721 2.956 3.211 1.00 98.00 91 ILE A N 1
ATOM 750 C CA . ILE A 1 91 ? -7.247 3.823 4.271 1.00 98.00 91 ILE A CA 1
ATOM 751 C C . ILE A 1 91 ? -7.590 2.911 5.437 1.00 98.00 91 ILE A C 1
ATOM 753 O O . ILE A 1 91 ? -8.391 1.995 5.260 1.00 98.00 91 ILE A O 1
ATOM 757 N N . ILE A 1 92 ? -6.983 3.145 6.592 1.00 97.75 92 ILE A N 1
ATOM 758 C CA . ILE A 1 92 ? -7.107 2.310 7.785 1.00 97.75 92 ILE A CA 1
ATOM 759 C C . ILE A 1 92 ? -7.586 3.196 8.932 1.00 97.75 92 ILE A C 1
ATOM 761 O O . ILE A 1 92 ? -6.953 4.210 9.228 1.00 97.75 92 ILE A O 1
ATOM 765 N N . ASP A 1 93 ? -8.684 2.803 9.566 1.00 96.31 93 ASP A N 1
ATOM 766 C CA . ASP A 1 93 ? -9.234 3.427 10.766 1.00 96.31 93 ASP A CA 1
ATOM 767 C C . ASP A 1 93 ? -9.074 2.432 11.934 1.00 96.31 93 ASP A C 1
ATOM 769 O O . ASP A 1 93 ? -9.539 1.287 11.842 1.00 96.31 93 ASP A O 1
ATOM 773 N N . GLN A 1 94 ? -8.366 2.855 12.988 1.00 86.00 94 GLN A N 1
ATOM 774 C CA . GLN A 1 94 ? -8.051 2.061 14.184 1.00 86.00 94 GLN A CA 1
ATOM 775 C C . GLN A 1 94 ? -8.931 2.416 15.377 1.00 86.00 94 GLN A C 1
ATOM 777 O O . GLN A 1 94 ? -9.251 3.616 15.545 1.00 86.00 94 GLN A O 1
#

Sequence (94 aa):
MHHMRSVEEMELLLKTLKQLGKRIIILDIEDPKRSLLASLWNNYYVHILKDQGGLFMSFDQFQDLINLFYSDSKKTLKKIRTIKGSYMLAIIDQ

Secondary structure (DSSP, 8-state):
-TT-S-HHHHHHHHHHHHHH-SEEEEEEEB-GGGSHHHHHHHHHHHHHS-------B-HHHHHHHHHHHTTTSEEEEEEEEETTEEEEEEEEE-

pLDDT: mean 85.0, std 13.45, range [54.38, 98.0]

Foldseek 3Di:
DLQDPDVVSVVVVLLVCVVPPQKDKDKDFADLVVDPQLVVLVVCCCPVVVDPRHPHHHLVRVVVVCCVSQVPWDKDWDWDQDSNHIMIIIITHD